Protein AF-A0A1J4MB58-F1 (afdb_monomer)

Foldseek 3Di:
DQDDVDDCLPVVVVCLLPVLLVVLVCCVVVPVPPDDPCNVVSVLLSVLLVVVVVVVVVVCVVCVVCVPDRCPSVVVVVVSVCSSPVVNCVSVVCCCPPVVVVVVVVVVVVVVVCVVCVVVVVVVCCVPVVVVPPD

Organism: NCBI:txid117008

pLDDT: mean 71.9, std 10.91, range [43.66, 94.12]

Mean predicted aligned error: 12.75 Å

Radius of gyration: 23.82 Å; Cα contacts (8 Å, |Δi|>4): 41; chains: 1; bounding box: 34×46×74 Å

Structure (mmCIF, N/CA/C/O backbone):
data_AF-A0A1J4MB58-F1
#
_entry.id   AF-A0A1J4MB58-F1
#
loop_
_atom_site.group_PDB
_atom_site.id
_atom_site.type_symbol
_atom_site.label_atom_id
_atom_site.label_alt_id
_atom_site.label_comp_id
_atom_site.label_asym_id
_atom_site.label_entity_id
_atom_site.label_seq_id
_atom_site.pdbx_PDB_ins_code
_atom_site.Cartn_x
_atom_site.Cartn_y
_atom_site.Cartn_z
_atom_site.occupancy
_atom_site.B_iso_or_equiv
_atom_site.auth_seq_id
_atom_site.auth_comp_id
_atom_site.auth_asym_id
_atom_site.auth_atom_id
_atom_site.pdbx_PDB_model_num
ATOM 1 N N . MET A 1 1 ? -1.367 -22.940 -23.914 1.00 43.66 1 MET A N 1
ATOM 2 C CA . MET A 1 1 ? -0.578 -21.852 -24.526 1.00 43.66 1 MET A CA 1
ATOM 3 C C . MET A 1 1 ? -0.952 -20.565 -23.817 1.00 43.66 1 MET A C 1
ATOM 5 O O . MET A 1 1 ? -2.104 -20.164 -23.897 1.00 43.66 1 MET A O 1
ATOM 9 N N . ILE A 1 2 ? -0.028 -19.981 -23.055 1.00 53.81 2 ILE A N 1
ATOM 10 C CA . ILE A 1 2 ? -0.218 -18.653 -22.467 1.00 53.81 2 ILE A CA 1
ATOM 11 C C . ILE A 1 2 ? 0.096 -17.670 -23.596 1.00 53.81 2 ILE A C 1
ATOM 13 O O . ILE A 1 2 ? 1.255 -17.482 -23.950 1.00 53.81 2 ILE A O 1
ATOM 17 N N . ILE A 1 3 ? -0.943 -17.155 -24.248 1.00 60.50 3 ILE A N 1
ATOM 18 C CA . ILE A 1 3 ? -0.809 -16.062 -25.211 1.00 60.50 3 ILE A CA 1
ATOM 19 C C . ILE A 1 3 ? -0.695 -14.796 -24.370 1.00 60.50 3 ILE A C 1
ATOM 21 O O . ILE A 1 3 ? -1.692 -14.302 -23.851 1.00 60.50 3 ILE A O 1
ATOM 25 N N . THR A 1 4 ? 0.538 -14.340 -24.176 1.00 60.59 4 THR A N 1
ATOM 26 C CA . THR A 1 4 ? 0.828 -13.008 -23.647 1.00 60.59 4 THR A CA 1
ATOM 27 C C . THR A 1 4 ? 1.386 -12.192 -24.801 1.00 60.59 4 THR A C 1
ATOM 29 O O . THR A 1 4 ? 2.329 -12.626 -25.461 1.00 60.59 4 THR A O 1
ATOM 32 N N . ILE A 1 5 ? 0.792 -11.029 -25.065 1.00 70.62 5 ILE A N 1
ATOM 33 C CA . ILE A 1 5 ? 1.205 -10.124 -26.151 1.00 70.62 5 ILE A CA 1
ATOM 34 C C . ILE A 1 5 ? 2.548 -9.440 -25.843 1.00 70.62 5 ILE A C 1
ATOM 36 O O . ILE A 1 5 ? 3.280 -9.047 -26.749 1.00 70.62 5 ILE A O 1
ATOM 40 N N . ILE A 1 6 ? 2.890 -9.337 -24.557 1.00 68.88 6 ILE A N 1
ATOM 41 C CA . ILE A 1 6 ? 4.105 -8.696 -24.059 1.00 68.88 6 ILE A CA 1
ATOM 42 C C . ILE A 1 6 ? 5.215 -9.742 -23.872 1.00 68.88 6 ILE A C 1
ATOM 44 O O . ILE A 1 6 ? 5.026 -10.705 -23.117 1.00 68.88 6 ILE A O 1
ATOM 48 N N . PRO A 1 7 ? 6.402 -9.551 -24.477 1.00 67.50 7 PRO A N 1
ATOM 49 C CA . PRO A 1 7 ? 7.562 -10.366 -24.158 1.00 67.50 7 PRO A CA 1
ATOM 50 C C . PRO A 1 7 ? 8.017 -10.013 -22.733 1.00 67.50 7 PRO A C 1
ATOM 52 O O . PRO A 1 7 ? 8.451 -8.897 -22.469 1.00 67.50 7 PRO A O 1
ATOM 55 N N . PHE A 1 8 ? 7.900 -10.968 -21.805 1.00 72.12 8 PHE A N 1
ATOM 56 C 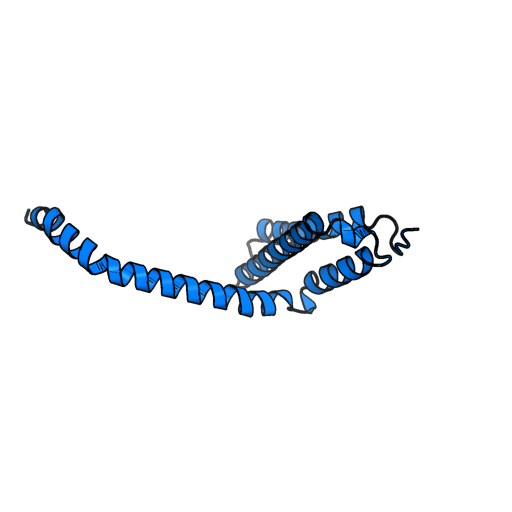CA . PHE A 1 8 ? 8.308 -10.859 -20.391 1.00 72.12 8 PHE A CA 1
ATOM 57 C C . PHE A 1 8 ? 7.433 -9.940 -19.500 1.00 72.12 8 PHE A C 1
ATOM 59 O O . PHE A 1 8 ? 7.920 -8.950 -18.946 1.00 72.12 8 PHE A O 1
ATOM 66 N N . PRO A 1 9 ? 6.158 -10.300 -19.247 1.00 71.12 9 PRO A N 1
ATOM 67 C CA . PRO A 1 9 ? 5.236 -9.503 -18.422 1.00 71.12 9 PRO A CA 1
ATOM 68 C C . PRO A 1 9 ? 5.734 -9.272 -16.984 1.00 71.12 9 PRO A C 1
ATOM 70 O O . PRO A 1 9 ? 5.485 -8.218 -16.402 1.00 71.12 9 PRO A O 1
ATOM 73 N N . TYR A 1 10 ? 6.476 -10.227 -16.415 1.00 71.50 10 TYR A N 1
ATOM 74 C CA . TYR A 1 10 ? 7.020 -10.127 -15.058 1.00 71.50 10 TYR A CA 1
ATOM 75 C C . TYR A 1 10 ? 8.075 -9.021 -14.927 1.00 71.50 10 TYR A C 1
ATOM 77 O O . TYR A 1 10 ? 8.061 -8.279 -13.947 1.00 71.50 10 TYR A O 1
ATOM 85 N N . LEU A 1 11 ? 8.945 -8.864 -15.933 1.00 77.44 11 LEU A N 1
ATOM 86 C CA . LEU A 1 11 ? 9.968 -7.813 -15.952 1.00 77.44 11 LEU A CA 1
ATOM 87 C C . LEU A 1 11 ? 9.340 -6.431 -16.098 1.00 77.44 11 LEU A C 1
ATOM 89 O O . LEU A 1 11 ? 9.722 -5.507 -15.386 1.00 77.44 11 LEU A O 1
ATOM 93 N N . VAL A 1 12 ? 8.343 -6.302 -16.976 1.00 77.69 12 VAL A N 1
ATOM 94 C CA . VAL A 1 12 ? 7.613 -5.043 -17.162 1.00 77.69 12 VAL A CA 1
ATOM 95 C C . VAL A 1 12 ? 6.871 -4.662 -15.883 1.00 77.69 12 VAL A C 1
ATOM 97 O O . VAL A 1 12 ? 6.954 -3.519 -15.445 1.00 77.69 12 VAL A O 1
ATOM 100 N N . CYS A 1 13 ? 6.204 -5.619 -15.233 1.00 72.69 13 CYS A N 1
ATOM 101 C CA . CYS A 1 13 ? 5.498 -5.369 -13.979 1.00 72.69 13 CYS A CA 1
ATOM 102 C C . CYS A 1 13 ? 6.453 -4.941 -12.855 1.00 72.69 13 CYS A C 1
ATOM 104 O O . CYS A 1 13 ? 6.136 -4.006 -12.126 1.00 72.69 13 CYS A O 1
ATOM 106 N N . PHE A 1 14 ? 7.628 -5.571 -12.756 1.00 78.19 14 PHE A N 1
ATOM 107 C CA . PHE A 1 14 ? 8.673 -5.185 -11.809 1.00 78.19 14 PHE A CA 1
ATOM 108 C C . PHE A 1 14 ? 9.203 -3.778 -12.116 1.00 78.19 14 PHE A C 1
ATOM 110 O O . PHE A 1 14 ? 9.169 -2.903 -11.259 1.00 78.19 14 PHE A O 1
ATOM 117 N N . ALA A 1 15 ? 9.620 -3.509 -13.353 1.00 79.75 15 ALA A N 1
ATOM 118 C CA . ALA A 1 15 ? 10.135 -2.201 -13.753 1.00 79.75 15 ALA A CA 1
ATOM 119 C C . ALA A 1 15 ? 9.130 -1.081 -13.444 1.00 79.75 15 ALA A C 1
ATOM 121 O O . ALA A 1 15 ? 9.480 -0.083 -12.819 1.00 79.75 15 ALA A O 1
ATOM 122 N N . VAL A 1 16 ? 7.862 -1.282 -13.797 1.00 76.38 16 VAL A N 1
ATOM 123 C CA . VAL A 1 16 ? 6.787 -0.332 -13.507 1.00 76.38 16 VAL A CA 1
ATOM 124 C C . VAL A 1 16 ? 6.547 -0.192 -11.994 1.00 76.38 16 VAL A C 1
ATOM 126 O O . VAL A 1 16 ? 6.329 0.930 -11.540 1.00 76.38 16 VAL A O 1
ATOM 129 N N . GLN A 1 17 ? 6.666 -1.284 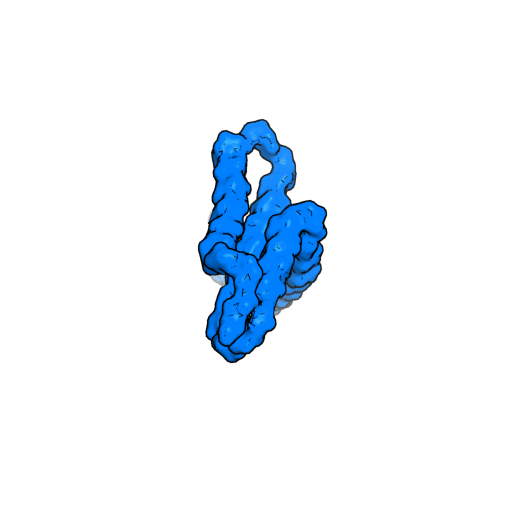-11.218 1.00 74.12 17 GLN A N 1
ATOM 130 C CA . GLN A 1 17 ? 6.571 -1.285 -9.748 1.00 74.12 17 GLN A CA 1
ATOM 131 C C . GLN A 1 17 ? 7.594 -0.416 -9.035 1.00 74.12 17 GLN A C 1
ATOM 133 O O . GLN A 1 17 ? 7.260 0.278 -8.076 1.00 74.12 17 GLN A O 1
ATOM 138 N N . TYR A 1 18 ? 8.833 -0.432 -9.510 1.00 79.44 18 TYR A N 1
ATOM 139 C CA . TYR A 1 18 ? 9.928 0.212 -8.798 1.00 79.44 18 TYR A CA 1
ATOM 140 C C . TYR A 1 18 ? 10.295 1.575 -9.385 1.00 79.44 18 TYR A C 1
ATOM 142 O O . TYR A 1 18 ? 10.548 2.508 -8.628 1.00 79.44 18 TYR A O 1
ATOM 150 N N . ILE A 1 19 ? 10.278 1.744 -10.709 1.00 81.81 19 ILE A N 1
ATOM 151 C CA . ILE A 1 19 ? 10.807 2.959 -11.352 1.00 81.81 19 ILE A CA 1
ATOM 152 C C . ILE A 1 19 ? 10.006 4.207 -10.962 1.00 81.81 19 ILE A C 1
ATOM 154 O O . ILE A 1 19 ? 10.595 5.251 -10.687 1.00 81.81 19 ILE A O 1
ATOM 158 N N . TYR A 1 20 ? 8.677 4.111 -10.893 1.00 75.31 20 TYR A N 1
ATOM 159 C CA . TYR A 1 20 ? 7.821 5.261 -10.595 1.00 75.31 20 TYR A CA 1
ATOM 160 C C . TYR A 1 20 ? 7.977 5.811 -9.157 1.00 75.31 20 TYR A C 1
ATOM 162 O O . TYR A 1 20 ? 8.271 7.000 -9.007 1.00 75.31 20 TYR A O 1
ATOM 170 N N . PRO A 1 21 ? 7.859 5.001 -8.084 1.00 76.62 21 PRO A N 1
ATOM 171 C CA . PRO A 1 21 ? 8.109 5.481 -6.722 1.00 76.62 21 PRO A CA 1
ATOM 172 C C . PRO A 1 21 ? 9.574 5.878 -6.493 1.00 76.62 21 PRO A C 1
ATOM 174 O O . PRO A 1 21 ? 9.837 6.784 -5.703 1.00 76.62 21 PRO A O 1
ATOM 177 N N . ILE A 1 22 ? 10.531 5.267 -7.200 1.00 81.00 22 ILE A N 1
ATOM 178 C CA . ILE A 1 22 ? 11.937 5.697 -7.159 1.00 81.00 22 ILE A CA 1
ATOM 179 C C . ILE A 1 22 ? 12.083 7.100 -7.754 1.00 81.00 22 ILE A C 1
ATOM 181 O O . ILE A 1 22 ? 12.715 7.957 -7.147 1.00 81.00 22 ILE A O 1
ATOM 185 N N . TYR A 1 23 ? 11.450 7.382 -8.893 1.00 80.06 23 TYR A N 1
ATOM 186 C CA . TYR A 1 23 ? 11.474 8.716 -9.492 1.00 80.06 23 TYR A CA 1
ATOM 187 C C . TYR A 1 23 ? 10.876 9.781 -8.558 1.00 80.06 23 TYR A C 1
ATOM 189 O O . TYR A 1 23 ? 11.496 10.820 -8.326 1.00 80.06 23 TYR A O 1
ATOM 197 N N . LEU A 1 24 ? 9.711 9.499 -7.962 1.00 74.12 24 LEU A N 1
ATOM 198 C CA . LEU A 1 24 ? 9.051 10.400 -7.009 1.00 74.12 24 LEU A CA 1
ATOM 199 C C . LEU A 1 24 ? 9.892 10.645 -5.749 1.00 74.12 24 LEU A C 1
ATOM 201 O O . LEU A 1 24 ? 10.021 11.787 -5.304 1.00 74.12 24 LEU A O 1
ATOM 205 N N . THR A 1 25 ? 10.482 9.593 -5.176 1.00 77.38 25 THR A N 1
ATOM 206 C CA . THR A 1 25 ? 11.315 9.719 -3.970 1.00 77.38 25 THR A CA 1
ATOM 207 C C . THR A 1 25 ? 12.615 10.465 -4.259 1.00 77.38 25 THR A C 1
ATOM 209 O O . THR A 1 25 ? 12.974 11.355 -3.493 1.00 77.38 25 THR A O 1
ATOM 212 N N . LEU A 1 26 ? 13.277 10.197 -5.388 1.00 79.81 26 LEU A N 1
ATOM 213 C CA . LEU A 1 26 ? 14.483 10.921 -5.799 1.00 79.81 26 LEU A CA 1
ATOM 214 C C . LEU A 1 26 ? 14.203 12.407 -6.033 1.00 79.81 26 LEU A C 1
ATOM 216 O O . LEU A 1 26 ? 14.934 13.249 -5.516 1.00 79.81 26 LEU A O 1
ATOM 220 N N . ASN A 1 27 ? 13.121 12.741 -6.740 1.00 72.00 27 ASN A N 1
ATOM 221 C CA . ASN A 1 27 ? 12.742 14.135 -6.966 1.00 72.00 27 ASN A CA 1
ATOM 222 C C . ASN A 1 27 ? 12.416 14.860 -5.645 1.00 72.00 27 ASN A C 1
ATOM 224 O O . ASN A 1 27 ? 12.809 16.009 -5.454 1.00 72.00 27 ASN A O 1
ATOM 228 N N . SER A 1 28 ? 11.778 14.162 -4.699 1.00 67.06 28 SER A N 1
ATOM 229 C CA . SER A 1 28 ? 11.449 14.699 -3.369 1.00 67.06 28 SER A CA 1
ATOM 230 C C . SER A 1 28 ? 12.676 14.934 -2.480 1.00 67.06 28 SER A C 1
ATOM 232 O O . SER A 1 28 ? 12.671 15.851 -1.660 1.00 67.06 28 SER A O 1
ATOM 234 N N . VAL A 1 29 ? 13.711 14.096 -2.607 1.00 73.62 29 VAL A N 1
ATOM 235 C CA . VAL A 1 29 ? 14.930 14.153 -1.778 1.00 73.62 29 VAL A CA 1
ATOM 236 C C . VAL A 1 29 ? 15.966 15.123 -2.351 1.00 73.62 29 VAL A C 1
ATOM 238 O O . VAL A 1 29 ? 16.617 15.835 -1.591 1.00 73.62 29 VAL A O 1
ATOM 241 N N . ILE A 1 30 ? 16.122 15.170 -3.676 1.00 76.94 30 ILE A N 1
ATOM 242 C CA . ILE A 1 30 ? 17.172 15.956 -4.346 1.00 76.94 30 ILE A CA 1
ATOM 243 C C . ILE A 1 30 ? 16.766 17.431 -4.510 1.00 76.94 30 ILE A C 1
ATOM 245 O O . ILE A 1 30 ? 17.630 18.305 -4.472 1.00 76.94 30 ILE A O 1
ATOM 249 N N . CYS A 1 31 ? 15.467 17.734 -4.631 1.00 62.72 31 CYS A N 1
ATOM 250 C CA . CYS A 1 31 ? 14.959 19.093 -4.853 1.00 62.72 31 CYS A CA 1
ATOM 251 C C . CYS A 1 31 ? 14.096 19.605 -3.677 1.00 62.72 31 CYS A C 1
ATOM 253 O O . CYS A 1 31 ? 12.883 19.765 -3.824 1.00 62.72 31 CYS A O 1
ATOM 255 N N . PRO A 1 32 ? 14.681 19.936 -2.508 1.00 60.41 32 PRO A N 1
ATOM 256 C CA . PRO A 1 32 ? 13.924 20.448 -1.360 1.00 60.41 32 PRO A CA 1
ATOM 257 C C . PRO A 1 32 ? 13.442 21.908 -1.518 1.00 60.41 32 PRO A C 1
ATOM 259 O O . PRO A 1 32 ? 12.694 22.400 -0.674 1.00 60.41 32 PRO A O 1
ATOM 262 N N . CYS A 1 33 ? 13.851 22.615 -2.579 1.00 52.53 33 CYS A N 1
ATOM 263 C CA . CYS A 1 33 ? 13.791 24.081 -2.660 1.00 52.53 33 CYS A CA 1
ATOM 264 C C . CYS A 1 33 ? 12.494 24.680 -3.250 1.00 52.53 33 CYS A C 1
ATOM 266 O O . CYS A 1 33 ? 12.365 25.899 -3.282 1.00 52.53 33 CYS A O 1
ATOM 268 N N . ASN A 1 34 ? 11.527 23.871 -3.701 1.00 52.72 34 ASN A N 1
ATOM 269 C CA . ASN A 1 34 ? 10.241 24.346 -4.249 1.00 52.72 34 ASN A CA 1
ATOM 270 C C . ASN A 1 34 ? 9.053 23.712 -3.506 1.00 52.72 34 ASN A C 1
ATOM 272 O O . ASN A 1 34 ? 8.176 23.077 -4.085 1.00 52.72 34 ASN A O 1
ATOM 276 N N . ARG A 1 35 ? 9.082 23.791 -2.174 1.00 52.88 35 ARG A N 1
ATOM 277 C CA . ARG A 1 35 ? 8.183 23.051 -1.282 1.00 52.88 35 ARG A CA 1
ATOM 278 C C . ARG A 1 35 ? 6.966 23.897 -0.902 1.00 52.88 35 ARG A C 1
ATOM 280 O O . ARG A 1 35 ? 6.791 24.283 0.249 1.00 52.88 35 ARG A O 1
ATOM 287 N N . ASN A 1 36 ? 6.123 24.199 -1.886 1.00 48.91 36 ASN A N 1
ATOM 288 C CA . ASN A 1 36 ? 4.725 24.549 -1.625 1.00 48.91 36 ASN A CA 1
ATOM 289 C C . ASN A 1 36 ? 3.935 23.261 -1.289 1.00 48.91 36 ASN A C 1
ATOM 291 O O . ASN A 1 36 ? 4.473 22.161 -1.394 1.00 48.91 36 ASN A O 1
ATOM 295 N N . ASN A 1 37 ? 2.687 23.386 -0.828 1.00 51.59 37 ASN A N 1
ATOM 296 C CA . ASN A 1 37 ? 1.818 22.346 -0.229 1.00 51.59 37 ASN A CA 1
ATOM 297 C C . ASN A 1 37 ? 1.592 21.034 -1.040 1.00 51.59 37 ASN A C 1
ATOM 299 O O . ASN A 1 37 ? 0.792 20.188 -0.648 1.00 51.59 37 ASN A O 1
ATOM 303 N N . SER A 1 38 ? 2.304 20.851 -2.148 1.00 56.28 38 SER A N 1
ATOM 304 C CA . SER A 1 38 ? 2.309 19.738 -3.102 1.00 56.28 38 SER A CA 1
ATOM 305 C C . SER A 1 38 ? 2.920 18.437 -2.556 1.00 56.28 38 SER A C 1
ATOM 307 O O . SER A 1 38 ? 2.563 17.352 -3.011 1.00 56.28 38 SER A O 1
ATOM 309 N N . SER A 1 39 ? 3.793 18.512 -1.541 1.00 63.47 39 SER A N 1
ATOM 310 C CA . SER A 1 39 ? 4.489 17.326 -1.003 1.00 63.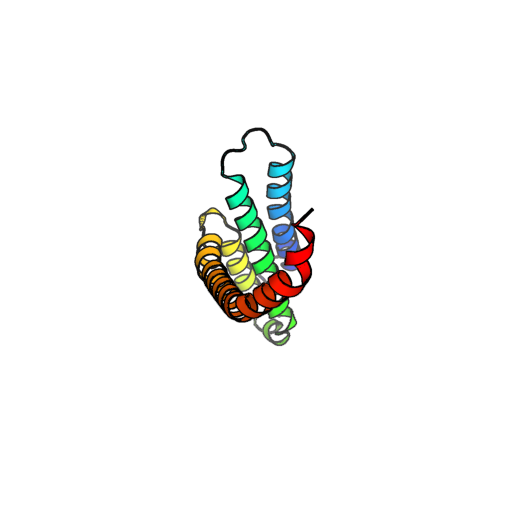47 39 SER A CA 1
ATOM 311 C C . SER A 1 39 ? 3.529 16.288 -0.407 1.00 63.47 39 SER A C 1
ATOM 313 O O . SER A 1 39 ? 3.765 15.089 -0.531 1.00 63.47 39 SER A O 1
ATOM 315 N N . THR A 1 40 ? 2.434 16.715 0.227 1.00 64.69 40 THR A N 1
ATOM 316 C CA . THR A 1 40 ? 1.483 15.780 0.847 1.00 64.69 40 THR A CA 1
ATOM 317 C C . THR A 1 40 ? 0.667 15.025 -0.200 1.00 64.69 40 THR A C 1
ATOM 319 O O . THR A 1 40 ? 0.438 13.829 -0.040 1.00 64.69 40 THR A O 1
ATOM 322 N N . SER A 1 41 ? 0.259 15.679 -1.290 1.00 68.44 41 SER A N 1
ATOM 323 C CA . SER A 1 41 ? -0.465 15.019 -2.384 1.00 68.44 41 SER A CA 1
ATOM 324 C C . SER A 1 41 ? 0.396 13.996 -3.122 1.00 68.44 41 SER A C 1
ATOM 326 O O . SER A 1 41 ? -0.095 12.916 -3.442 1.00 68.44 41 SER A O 1
ATOM 328 N N . GLU A 1 42 ? 1.680 14.290 -3.333 1.00 70.06 42 GLU A N 1
ATOM 329 C CA . GLU A 1 42 ? 2.626 13.358 -3.961 1.00 70.06 42 GLU A CA 1
ATOM 330 C C . GLU A 1 42 ? 2.888 12.137 -3.070 1.00 70.06 42 GLU A C 1
ATOM 332 O O . GLU A 1 42 ? 2.867 10.999 -3.542 1.00 70.06 42 GLU A O 1
ATOM 337 N N . LEU A 1 43 ? 3.034 12.350 -1.756 1.00 72.81 43 LEU A N 1
ATOM 338 C CA . LEU A 1 43 ? 3.151 11.265 -0.778 1.00 72.81 43 LEU A CA 1
ATOM 339 C C . LEU A 1 43 ? 1.905 10.374 -0.757 1.00 72.81 43 LEU A C 1
ATOM 341 O O . LEU A 1 43 ? 2.028 9.153 -0.730 1.00 72.81 43 LEU A O 1
ATOM 345 N N . ILE A 1 44 ? 0.706 10.961 -0.801 1.00 73.94 44 ILE A N 1
ATOM 346 C CA . ILE A 1 44 ? -0.551 10.202 -0.852 1.00 73.94 44 ILE A CA 1
ATOM 347 C C . ILE A 1 44 ? -0.637 9.384 -2.143 1.00 73.94 44 ILE A C 1
ATOM 349 O O . ILE A 1 44 ? -1.021 8.217 -2.093 1.00 73.94 44 ILE A O 1
ATOM 353 N N . GLN A 1 45 ? -0.244 9.949 -3.288 1.00 72.75 45 GLN A N 1
ATOM 354 C CA . GLN A 1 45 ? -0.205 9.217 -4.556 1.00 72.75 45 GLN A CA 1
ATOM 355 C C . GLN A 1 45 ? 0.769 8.035 -4.486 1.00 72.75 45 GLN A C 1
ATOM 357 O O . GLN A 1 45 ? 0.375 6.910 -4.795 1.00 72.75 45 GLN A O 1
ATOM 362 N N . MET A 1 46 ? 1.983 8.246 -3.974 1.00 75.12 46 MET A N 1
ATOM 363 C CA . MET A 1 46 ? 2.960 7.175 -3.764 1.00 75.12 46 MET A CA 1
ATOM 364 C C . MET A 1 46 ? 2.428 6.090 -2.815 1.00 75.12 46 MET A C 1
ATOM 366 O O . MET A 1 46 ? 2.543 4.903 -3.107 1.00 75.12 46 MET A O 1
ATOM 370 N N . LEU A 1 47 ? 1.823 6.461 -1.685 1.00 74.94 47 LEU A N 1
ATOM 371 C CA . LEU A 1 47 ? 1.318 5.487 -0.716 1.00 74.94 47 LEU A CA 1
ATOM 372 C C . LEU A 1 47 ? 0.124 4.701 -1.273 1.00 74.94 47 LEU A C 1
ATOM 374 O O . LEU A 1 47 ? 0.043 3.486 -1.113 1.00 74.94 47 LEU A O 1
ATOM 378 N N . SER A 1 48 ? -0.785 5.389 -1.968 1.00 74.50 48 SER A N 1
ATOM 379 C CA . SER A 1 48 ? -1.940 4.769 -2.620 1.00 74.50 48 SER A CA 1
ATOM 380 C C . SER A 1 48 ? -1.506 3.733 -3.656 1.00 74.50 48 SER A C 1
ATOM 382 O O . SER A 1 48 ? -2.076 2.646 -3.731 1.00 74.50 48 SER A O 1
ATOM 384 N N . TYR A 1 49 ? -0.424 4.025 -4.375 1.00 74.06 49 TYR A N 1
ATOM 385 C CA . TYR A 1 49 ? 0.188 3.111 -5.317 1.00 74.06 49 TYR A CA 1
ATOM 386 C C . TYR A 1 49 ? 0.694 1.821 -4.648 1.00 74.06 49 TYR A C 1
ATOM 388 O O . TYR A 1 49 ? 0.358 0.723 -5.098 1.00 74.06 49 TYR A O 1
ATOM 396 N N . TRP A 1 50 ? 1.427 1.936 -3.533 1.00 78.00 50 TRP A N 1
ATOM 397 C CA . TRP A 1 50 ? 1.913 0.782 -2.762 1.00 78.00 50 TRP A CA 1
ATOM 398 C C . TRP A 1 50 ? 0.783 -0.090 -2.212 1.00 78.00 50 TRP A C 1
ATOM 400 O O . TRP A 1 50 ? 0.868 -1.320 -2.261 1.00 78.00 50 TRP A O 1
ATOM 410 N N . VAL A 1 51 ? -0.290 0.533 -1.716 1.00 77.88 51 VAL A N 1
ATOM 411 C CA . VAL A 1 51 ? -1.463 -0.181 -1.191 1.00 77.88 51 VAL A CA 1
ATOM 412 C C . VAL A 1 51 ? -2.129 -1.012 -2.287 1.00 77.88 51 VAL A C 1
ATOM 414 O O . VAL A 1 51 ? -2.484 -2.165 -2.050 1.00 77.88 51 VAL A O 1
ATOM 417 N N . ILE A 1 52 ? -2.256 -0.466 -3.497 1.00 74.31 52 ILE A N 1
ATOM 418 C CA . ILE A 1 52 ? -2.911 -1.176 -4.599 1.00 74.31 52 ILE A CA 1
ATOM 419 C C . ILE A 1 52 ? -2.003 -2.276 -5.164 1.00 74.31 52 ILE A C 1
ATOM 421 O O . ILE A 1 52 ? -2.464 -3.389 -5.408 1.00 74.31 52 ILE A O 1
ATOM 425 N N . CYS A 1 53 ? -0.700 -2.023 -5.309 1.00 74.44 53 CYS A N 1
ATOM 426 C CA . CYS A 1 53 ? 0.237 -3.076 -5.710 1.00 74.44 53 CYS A CA 1
ATOM 427 C C . CYS A 1 53 ? 0.198 -4.259 -4.731 1.00 74.44 53 CYS A C 1
ATOM 429 O O . CYS A 1 53 ? 0.142 -5.416 -5.150 1.00 74.44 53 CYS A O 1
ATOM 431 N N . SER A 1 54 ? 0.141 -3.971 -3.428 1.00 79.94 54 SER A N 1
ATOM 432 C CA . SER A 1 54 ? 0.059 -4.997 -2.385 1.00 79.94 54 SER A CA 1
ATOM 433 C C . SER A 1 54 ? -1.273 -5.748 -2.406 1.00 79.94 54 SER A C 1
ATOM 435 O O . SER A 1 54 ? -1.283 -6.971 -2.274 1.00 79.94 54 SER A O 1
ATOM 437 N N . SER A 1 55 ? -2.399 -5.055 -2.614 1.00 76.31 55 SER A N 1
ATOM 438 C CA . SER A 1 55 ? -3.712 -5.709 -2.686 1.00 76.31 55 SER A CA 1
ATOM 439 C C . SER A 1 55 ? -3.814 -6.644 -3.890 1.00 76.31 55 SER A C 1
ATOM 441 O O . SER A 1 55 ? -4.299 -7.764 -3.753 1.00 76.31 55 SER A O 1
ATOM 443 N N . ILE A 1 56 ? -3.281 -6.242 -5.044 1.00 73.56 56 ILE A N 1
ATOM 444 C CA . ILE A 1 56 ? -3.220 -7.085 -6.241 1.00 73.56 56 ILE A CA 1
ATOM 445 C C . ILE A 1 56 ? -2.327 -8.312 -5.999 1.00 73.56 56 ILE A C 1
ATOM 447 O O . ILE A 1 56 ? -2.713 -9.421 -6.362 1.00 73.56 56 ILE A O 1
ATOM 451 N N . CYS A 1 57 ? -1.173 -8.138 -5.348 1.00 75.62 57 CYS A N 1
ATOM 452 C CA . CYS A 1 57 ? -0.265 -9.238 -5.002 1.00 75.62 57 CYS A CA 1
ATOM 453 C C . CYS A 1 57 ? -0.922 -10.260 -4.051 1.00 75.62 57 CYS A C 1
ATOM 455 O O . CYS A 1 57 ? -0.792 -11.474 -4.232 1.00 75.62 57 CYS A O 1
ATOM 457 N N . LEU A 1 58 ? -1.696 -9.780 -3.070 1.00 78.12 58 LEU A N 1
ATOM 458 C CA . LEU A 1 58 ? -2.484 -10.633 -2.176 1.00 78.12 58 LEU A CA 1
ATOM 459 C C . LEU A 1 58 ? -3.583 -11.387 -2.928 1.00 78.12 58 LEU A C 1
ATOM 461 O O . LEU A 1 58 ? -3.721 -12.596 -2.758 1.00 78.12 58 LEU A O 1
ATOM 465 N N . VAL A 1 59 ? -4.338 -10.695 -3.785 1.00 73.56 59 VAL A N 1
ATOM 466 C CA . VAL A 1 59 ? -5.393 -11.310 -4.602 1.00 73.56 59 VAL A CA 1
ATOM 467 C C . VAL A 1 59 ? -4.815 -12.404 -5.501 1.00 73.56 59 VAL A C 1
ATOM 469 O O . VAL A 1 59 ? -5.387 -13.487 -5.572 1.00 73.56 59 VAL A O 1
ATOM 472 N N . GLU A 1 60 ? -3.655 -12.181 -6.120 1.00 70.19 60 GLU A N 1
ATOM 473 C CA . GLU A 1 60 ? -2.974 -13.214 -6.911 1.00 70.19 60 GLU A CA 1
ATOM 474 C C . GLU A 1 60 ? -2.519 -14.410 -6.081 1.00 70.19 60 GLU A C 1
ATOM 476 O O . GLU A 1 60 ? -2.674 -15.551 -6.517 1.00 70.19 60 GLU A O 1
ATOM 481 N N . SER A 1 61 ? -1.995 -14.161 -4.881 1.00 71.00 61 SER A N 1
ATOM 482 C CA . SER A 1 61 ? -1.540 -15.223 -3.978 1.00 71.00 61 SER A CA 1
ATOM 483 C C . SER A 1 61 ? -2.691 -16.141 -3.549 1.00 71.00 61 SER A C 1
ATOM 485 O O . SER A 1 61 ? -2.498 -17.340 -3.368 1.00 71.00 61 SER A O 1
ATOM 487 N N . ILE A 1 62 ? -3.902 -15.592 -3.423 1.00 73.31 62 ILE A N 1
ATOM 488 C CA . ILE A 1 62 ? -5.116 -16.335 -3.057 1.00 73.31 62 ILE A CA 1
ATOM 489 C C . ILE A 1 62 ? -5.714 -17.056 -4.278 1.00 73.31 62 ILE A C 1
ATOM 491 O O . ILE A 1 62 ? -6.299 -18.132 -4.156 1.00 73.31 62 ILE A O 1
ATOM 495 N N . LEU A 1 63 ? -5.559 -16.485 -5.473 1.00 67.25 63 LEU A N 1
ATOM 496 C CA . LEU A 1 63 ? -6.240 -16.909 -6.694 1.00 67.25 63 LEU A CA 1
ATOM 497 C C . LEU A 1 63 ? -5.312 -17.636 -7.681 1.00 67.25 63 LEU A C 1
ATOM 499 O O . LEU A 1 63 ? -5.311 -17.344 -8.877 1.00 67.25 63 LEU A O 1
ATOM 503 N N . VAL A 1 64 ? -4.597 -18.666 -7.211 1.00 63.47 64 VAL A N 1
ATOM 504 C CA . VAL A 1 64 ? -3.729 -19.540 -8.039 1.00 63.47 64 VAL A CA 1
ATOM 505 C C . VAL A 1 64 ? -4.450 -20.068 -9.297 1.00 63.47 64 VAL A C 1
ATOM 507 O O . VAL A 1 64 ? -3.834 -20.276 -10.344 1.00 63.47 64 VAL A O 1
ATOM 510 N N . VAL A 1 65 ? -5.776 -20.226 -9.233 1.00 61.44 65 VAL A N 1
ATOM 511 C CA . VAL A 1 65 ? -6.639 -20.732 -10.315 1.00 61.44 65 VAL A CA 1
ATOM 512 C C . VAL A 1 65 ? -6.786 -19.758 -11.499 1.00 61.44 65 VAL A C 1
ATOM 514 O O . VAL A 1 65 ? -6.992 -20.207 -12.627 1.00 61.44 65 VAL A O 1
ATOM 517 N N . PHE A 1 66 ? -6.623 -18.444 -11.298 1.00 60.88 66 PHE A N 1
ATOM 518 C CA . PHE A 1 66 ? -6.787 -17.441 -12.367 1.00 60.88 66 PHE A CA 1
ATOM 519 C C . PHE A 1 66 ? -5.661 -17.458 -13.410 1.00 60.88 66 PHE A C 1
ATOM 521 O O . PHE A 1 66 ? -5.840 -16.966 -14.523 1.00 60.88 66 PHE A O 1
ATOM 528 N N . THR A 1 67 ? -4.537 -18.111 -13.105 1.00 59.56 67 THR A N 1
ATOM 529 C CA . THR A 1 67 ? -3.399 -18.295 -14.025 1.00 59.56 67 THR A CA 1
ATOM 530 C C . THR A 1 67 ? -3.748 -19.093 -15.287 1.00 59.56 67 THR A C 1
ATOM 532 O O . THR A 1 67 ? -3.014 -19.040 -16.273 1.00 59.56 67 THR A O 1
ATOM 535 N N . LYS A 1 68 ? -4.876 -19.820 -15.287 1.00 66.06 68 LYS A N 1
ATOM 536 C CA . LYS A 1 68 ? -5.343 -20.604 -16.441 1.00 66.06 68 LYS A CA 1
ATOM 537 C C . LYS A 1 68 ? -6.139 -19.795 -17.469 1.00 66.06 68 LYS A C 1
ATOM 539 O O . LYS A 1 68 ? -6.413 -20.326 -18.543 1.00 66.06 68 LYS A O 1
ATOM 544 N N . ILE A 1 69 ? -6.507 -18.546 -17.172 1.00 68.12 69 ILE A N 1
ATOM 545 C CA . ILE A 1 69 ? -7.254 -17.688 -18.099 1.00 68.12 69 ILE A CA 1
ATOM 546 C C . ILE A 1 69 ? -6.258 -17.004 -19.053 1.00 68.12 69 ILE A C 1
ATOM 548 O O . ILE A 1 69 ? -5.448 -16.186 -18.602 1.00 68.12 69 ILE A O 1
ATOM 552 N N . PRO A 1 70 ? -6.289 -17.303 -20.366 1.00 62.91 70 PRO A N 1
ATOM 553 C CA . PRO A 1 70 ? -5.490 -16.561 -21.337 1.00 62.91 70 PRO A CA 1
ATOM 554 C C . PRO A 1 70 ? -5.976 -15.102 -21.336 1.00 62.91 70 PRO A C 1
ATOM 556 O O . PRO A 1 70 ? -7.182 -14.877 -21.345 1.00 62.91 70 PRO A O 1
ATOM 559 N N . PHE A 1 71 ? -5.057 -14.127 -21.302 1.00 65.94 71 PHE A N 1
ATOM 560 C CA . PHE A 1 71 ? -5.304 -12.671 -21.176 1.00 65.94 71 PHE A CA 1
ATOM 561 C C . PHE A 1 71 ? -5.423 -12.075 -19.753 1.00 65.94 71 PHE A C 1
ATOM 563 O O . PHE A 1 71 ? -5.554 -10.859 -19.607 1.00 65.94 71 PHE A O 1
ATOM 570 N N . TYR A 1 72 ? -5.310 -12.870 -18.681 1.00 69.75 72 TYR A N 1
ATOM 571 C CA . TYR A 1 72 ? -5.372 -12.332 -17.308 1.00 69.75 72 TYR A CA 1
ATOM 572 C C . TYR A 1 72 ? -4.269 -11.295 -17.013 1.00 69.75 72 TYR A C 1
ATOM 574 O O . TYR A 1 72 ? -4.534 -10.239 -16.437 1.00 69.75 72 TYR A O 1
ATOM 582 N N . TYR A 1 73 ? -3.036 -11.569 -17.447 1.00 67.38 73 TYR A N 1
ATOM 583 C CA . TYR A 1 73 ? -1.884 -10.704 -17.174 1.00 67.38 73 TYR A CA 1
ATOM 584 C C . TYR A 1 73 ? -1.941 -9.358 -17.909 1.00 67.38 73 TYR A C 1
ATOM 586 O O . TYR A 1 73 ? -1.525 -8.350 -17.339 1.00 67.38 73 TYR A O 1
ATOM 594 N N . ASP A 1 74 ? -2.496 -9.317 -19.124 1.00 70.12 74 ASP A N 1
ATOM 595 C CA . ASP A 1 74 ? -2.670 -8.081 -19.898 1.00 70.12 74 ASP A CA 1
ATOM 596 C C . ASP A 1 74 ? -3.761 -7.189 -19.284 1.00 70.12 74 ASP A C 1
ATOM 598 O O . ASP A 1 74 ? -3.539 -5.998 -19.065 1.00 70.12 74 ASP A O 1
ATOM 602 N N . ALA A 1 75 ? -4.905 -7.766 -18.895 1.00 72.00 75 ALA A N 1
ATOM 603 C CA . ALA A 1 75 ? -5.957 -7.031 -18.187 1.00 72.00 75 ALA A CA 1
ATOM 604 C C . ALA A 1 75 ? -5.463 -6.489 -16.835 1.00 72.00 75 ALA A C 1
ATOM 606 O O . ALA A 1 75 ? -5.718 -5.334 -16.488 1.00 72.00 75 ALA A O 1
ATOM 607 N N . LYS A 1 76 ? -4.690 -7.295 -16.098 1.00 70.12 76 LYS A N 1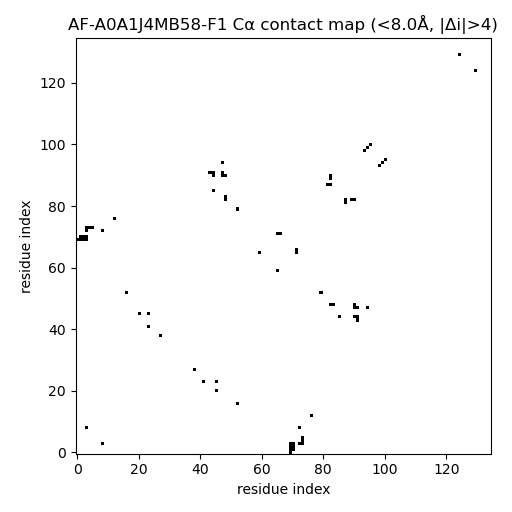
ATOM 608 C CA . LYS A 1 76 ? -4.045 -6.881 -14.850 1.00 70.12 76 LYS A CA 1
ATOM 609 C C . LYS A 1 76 ? -3.088 -5.709 -15.071 1.00 70.12 76 LYS A C 1
ATOM 611 O O . LYS A 1 76 ? -3.144 -4.740 -14.317 1.00 70.12 76 LYS A O 1
ATOM 616 N N . LEU A 1 77 ? -2.234 -5.777 -16.095 1.00 71.12 77 LEU A N 1
ATOM 617 C CA . LEU A 1 77 ? -1.321 -4.689 -16.447 1.00 71.12 77 LEU A CA 1
ATOM 618 C C . LEU A 1 77 ? -2.073 -3.426 -16.851 1.00 71.12 77 LEU A C 1
ATOM 620 O O . LEU A 1 77 ? -1.665 -2.344 -16.452 1.00 71.12 77 LEU A O 1
ATOM 624 N N . MET A 1 78 ? -3.181 -3.547 -17.581 1.00 73.88 78 MET A N 1
ATOM 625 C CA . MET A 1 78 ? -3.986 -2.402 -18.001 1.00 73.88 78 MET A CA 1
ATOM 626 C C . MET A 1 78 ? -4.673 -1.713 -16.812 1.00 73.88 78 MET A C 1
ATOM 628 O O . MET A 1 78 ? -4.696 -0.487 -16.749 1.00 73.88 78 MET A O 1
ATOM 632 N N . ILE A 1 79 ? -5.152 -2.483 -15.827 1.00 69.50 79 ILE A N 1
ATOM 633 C CA . ILE A 1 79 ? -5.690 -1.952 -14.563 1.00 69.50 79 ILE A CA 1
ATOM 634 C C . ILE A 1 79 ? -4.584 -1.282 -13.740 1.00 69.50 79 ILE A C 1
ATOM 636 O O . ILE A 1 79 ? -4.781 -0.176 -13.238 1.00 69.50 79 ILE A O 1
ATOM 640 N N . LEU A 1 80 ? -3.415 -1.920 -13.628 1.00 68.00 80 LEU A N 1
ATOM 641 C CA . LEU A 1 80 ? -2.246 -1.342 -12.960 1.00 68.00 80 LEU A CA 1
ATOM 642 C C . LEU A 1 80 ? -1.833 -0.032 -13.632 1.00 68.00 80 LEU A C 1
ATOM 644 O O . LEU A 1 80 ? -1.674 0.971 -12.948 1.00 68.00 80 LEU A O 1
ATOM 648 N N . LEU A 1 81 ? -1.714 -0.018 -14.960 1.00 70.25 81 LEU A N 1
ATOM 649 C CA . LEU A 1 81 ? -1.304 1.141 -15.746 1.00 70.25 81 LEU A CA 1
ATOM 650 C C . LEU A 1 81 ? -2.311 2.290 -15.632 1.00 70.25 81 LEU A C 1
ATOM 652 O O . LEU A 1 81 ? -1.903 3.438 -15.466 1.00 70.25 81 LEU A O 1
ATOM 656 N N . TRP A 1 82 ? -3.615 1.988 -15.652 1.00 66.94 82 TRP A N 1
ATOM 657 C CA . TRP A 1 82 ? -4.663 2.974 -15.379 1.00 66.94 82 TRP A CA 1
ATOM 658 C C . TRP A 1 82 ? -4.455 3.611 -14.004 1.00 66.94 82 TRP A C 1
ATOM 660 O O . TRP A 1 82 ? -4.483 4.833 -13.871 1.00 66.94 82 TRP A O 1
ATOM 670 N N . LEU A 1 83 ? -4.216 2.798 -12.977 1.00 60.69 83 LEU A N 1
ATOM 671 C CA . LEU A 1 83 ? -4.006 3.282 -11.613 1.00 60.69 83 LEU A CA 1
ATOM 672 C C . LEU A 1 83 ? -2.673 4.010 -11.408 1.00 60.69 83 LEU A C 1
ATOM 674 O O . LEU A 1 83 ? -2.589 4.871 -10.535 1.00 60.69 83 LEU A O 1
ATOM 678 N N . ILE A 1 84 ? -1.657 3.661 -12.196 1.00 59.91 84 ILE A N 1
ATOM 679 C CA . ILE A 1 84 ? -0.324 4.268 -12.193 1.00 59.91 84 ILE A CA 1
ATOM 680 C C . ILE A 1 84 ? -0.330 5.648 -12.827 1.00 59.91 84 ILE A C 1
ATOM 682 O O . ILE A 1 84 ? 0.454 6.49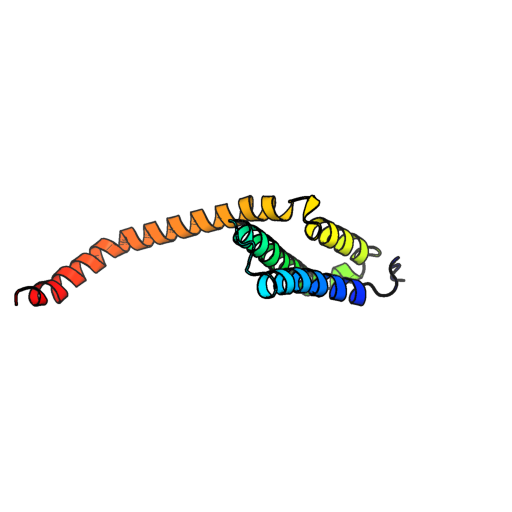2 -12.406 1.00 59.91 84 ILE A O 1
ATOM 686 N N . LEU A 1 85 ? -1.177 5.899 -13.830 1.00 59.91 85 LEU A N 1
ATOM 687 C CA . LEU A 1 85 ? -1.183 7.187 -14.511 1.00 59.91 85 LEU A CA 1
ATOM 688 C C . LEU A 1 85 ? -1.741 8.290 -13.583 1.00 59.91 85 LEU A C 1
ATOM 690 O O . LEU A 1 85 ? -2.952 8.334 -13.337 1.00 59.91 85 LEU A O 1
ATOM 694 N N . PRO A 1 86 ? -0.906 9.255 -13.137 1.00 50.72 86 PRO A N 1
ATOM 695 C CA . PRO A 1 86 ? -1.344 10.353 -12.270 1.00 50.72 86 PRO A CA 1
AT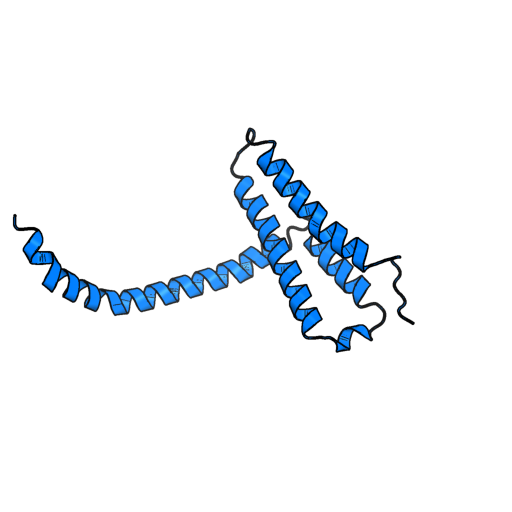OM 696 C C . PRO A 1 86 ? -2.327 11.302 -12.977 1.00 50.72 86 PRO A C 1
ATOM 698 O O . PRO A 1 86 ? -3.095 12.003 -12.322 1.00 50.72 86 PRO A O 1
ATOM 701 N N . ILE A 1 87 ? -2.362 11.274 -14.315 1.00 53.66 87 ILE A N 1
ATOM 702 C CA . ILE A 1 87 ? -3.284 12.041 -15.165 1.00 53.66 87 ILE A CA 1
ATOM 703 C C . ILE A 1 87 ? -4.754 11.715 -14.885 1.00 53.66 87 ILE A C 1
ATOM 705 O O . ILE A 1 87 ? -5.596 12.605 -14.962 1.00 53.66 87 ILE A O 1
ATOM 709 N N . TYR A 1 88 ? -5.076 10.473 -14.513 1.00 54.19 88 TYR A N 1
ATOM 710 C CA . TYR A 1 88 ? -6.468 10.085 -14.289 1.00 54.19 88 TYR A CA 1
ATOM 711 C C . TYR A 1 88 ? -6.977 10.413 -12.884 1.00 54.19 88 TYR A C 1
ATOM 713 O O . TYR A 1 88 ? -8.178 10.307 -12.655 1.00 54.19 88 TYR A O 1
ATOM 721 N N . SER A 1 89 ? -6.103 10.775 -11.929 1.00 56.72 89 SER A N 1
ATOM 722 C CA . SER A 1 89 ? -6.462 11.016 -10.514 1.00 56.72 89 SER A CA 1
ATOM 723 C C . SER A 1 89 ? -7.366 9.933 -9.880 1.00 56.72 89 SER A C 1
ATOM 725 O O . SER A 1 89 ? -7.959 10.146 -8.821 1.00 56.72 89 SER A O 1
ATOM 727 N N . GLY A 1 90 ? -7.463 8.744 -10.489 1.00 57.25 90 GLY A N 1
ATOM 728 C CA . GLY A 1 90 ? -8.421 7.706 -10.104 1.00 57.25 90 GLY A CA 1
ATOM 729 C C . GLY A 1 90 ? -8.096 7.109 -8.739 1.00 57.25 90 GLY A C 1
ATOM 730 O O . GLY A 1 90 ? -8.991 6.893 -7.922 1.00 57.25 90 GLY A O 1
ATOM 731 N N . SER A 1 91 ? -6.802 6.951 -8.446 1.00 53.75 91 SER A N 1
ATOM 732 C CA . SER A 1 91 ? -6.322 6.555 -7.121 1.00 53.75 91 SER A CA 1
ATOM 733 C C . SER A 1 91 ? -6.669 7.595 -6.046 1.00 53.75 91 SER A C 1
ATOM 735 O O . SER A 1 91 ? -7.110 7.236 -4.957 1.00 53.75 91 SER A O 1
ATOM 737 N N . GLY A 1 92 ? -6.574 8.892 -6.368 1.00 60.06 92 GLY A N 1
ATOM 738 C CA . GLY A 1 92 ? -6.953 9.975 -5.456 1.00 60.06 92 GLY A CA 1
ATOM 739 C C . GLY A 1 92 ? -8.438 9.939 -5.087 1.00 60.06 92 GLY A C 1
ATOM 740 O O . GLY A 1 92 ? -8.783 10.100 -3.918 1.00 60.06 92 GLY A O 1
ATOM 741 N N . TYR A 1 93 ? -9.314 9.646 -6.053 1.00 63.06 93 TYR A N 1
ATOM 742 C CA . TYR A 1 93 ? -10.752 9.504 -5.808 1.00 63.06 93 TYR A CA 1
ATOM 743 C C . TYR A 1 93 ? -11.078 8.289 -4.926 1.00 63.06 93 TYR A C 1
ATOM 745 O O . TYR A 1 93 ? -11.841 8.401 -3.966 1.00 63.06 93 TYR A O 1
ATOM 753 N N . ILE A 1 94 ? -10.474 7.131 -5.210 1.00 64.12 94 ILE A N 1
ATOM 754 C CA . ILE A 1 94 ? -10.679 5.901 -4.429 1.00 64.12 94 ILE A CA 1
ATOM 755 C C . ILE A 1 94 ? -10.124 6.073 -3.012 1.00 64.12 94 ILE A C 1
ATOM 757 O O . ILE A 1 94 ? -10.813 5.763 -2.041 1.00 64.12 94 ILE A O 1
ATOM 761 N N . PHE A 1 95 ? -8.920 6.624 -2.873 1.00 63.25 95 PHE A N 1
ATOM 762 C CA . PHE A 1 95 ? -8.297 6.875 -1.579 1.00 63.25 95 PHE A CA 1
ATOM 763 C C . PHE A 1 95 ? -9.133 7.850 -0.744 1.00 63.25 95 PHE A C 1
ATOM 765 O O . PHE A 1 95 ? -9.492 7.546 0.393 1.00 63.25 95 PHE A O 1
ATOM 772 N N . TYR A 1 96 ? -9.544 8.982 -1.323 1.00 65.94 96 TYR A N 1
ATOM 773 C CA . TYR A 1 96 ? -10.370 9.954 -0.610 1.00 65.94 96 TYR A CA 1
ATOM 774 C C . TYR A 1 96 ? -11.754 9.403 -0.253 1.00 65.94 96 TYR A C 1
ATOM 776 O O . TYR A 1 96 ? -12.310 9.785 0.769 1.00 65.94 96 TYR A O 1
ATOM 784 N N . LYS A 1 97 ? -12.327 8.496 -1.050 1.00 72.38 97 LYS A N 1
ATOM 785 C CA . LYS A 1 97 ? -13.651 7.927 -0.768 1.00 72.38 97 LYS A CA 1
ATOM 786 C C . LYS A 1 97 ? -13.599 6.805 0.270 1.00 72.38 97 LYS A C 1
ATOM 788 O O . LYS A 1 97 ? -14.337 6.852 1.250 1.00 72.38 97 LYS A O 1
ATOM 793 N N . TYR A 1 98 ? -12.734 5.812 0.079 1.00 71.06 98 TYR A N 1
ATOM 794 C CA . TYR A 1 98 ? -12.695 4.623 0.934 1.00 71.06 98 TYR A CA 1
ATOM 795 C C . TYR A 1 98 ? -11.887 4.849 2.212 1.00 71.06 98 TYR A C 1
ATOM 797 O O . TYR A 1 98 ? -12.382 4.575 3.305 1.00 71.06 98 TYR A O 1
ATOM 805 N N . VAL A 1 99 ? -10.674 5.402 2.104 1.00 70.56 99 VAL A N 1
ATOM 806 C CA . VAL A 1 99 ? -9.781 5.565 3.265 1.00 70.56 99 VAL A CA 1
ATOM 807 C C . VAL A 1 99 ? -10.310 6.636 4.209 1.00 70.56 99 VAL A C 1
ATOM 809 O O . VAL A 1 99 ? -10.327 6.429 5.418 1.00 70.56 99 VAL A O 1
ATOM 812 N N . ARG A 1 100 ? -10.833 7.749 3.678 1.00 76.44 100 ARG A N 1
ATOM 813 C CA . ARG A 1 100 ? -11.451 8.791 4.513 1.00 76.44 100 ARG A CA 1
ATOM 814 C C . ARG A 1 100 ? -12.675 8.269 5.258 1.00 76.44 100 ARG A C 1
ATOM 816 O O . ARG A 1 100 ? -12.833 8.581 6.432 1.00 76.44 100 ARG A O 1
ATOM 823 N N . SER A 1 101 ? -13.528 7.485 4.595 1.00 79.38 101 SER A N 1
ATOM 824 C CA . SER A 1 101 ? -14.722 6.923 5.234 1.00 79.38 101 SER A CA 1
ATOM 825 C C . SER A 1 101 ? -14.348 5.960 6.362 1.00 79.38 101 SER A C 1
ATOM 827 O O . SER A 1 101 ? -14.889 6.073 7.457 1.00 79.38 101 SER A O 1
ATOM 829 N N . MET A 1 102 ? -13.389 5.062 6.122 1.00 79.25 102 MET A N 1
ATOM 830 C CA . MET A 1 102 ? -12.913 4.117 7.137 1.00 79.25 102 MET A CA 1
ATOM 831 C C . MET A 1 102 ? -12.225 4.833 8.309 1.00 79.25 102 MET A C 1
ATOM 833 O O . MET A 1 102 ? -12.469 4.503 9.466 1.00 79.25 102 MET A O 1
ATOM 837 N N . TYR A 1 103 ? -11.406 5.848 8.024 1.00 81.81 103 TYR A N 1
ATOM 838 C CA . TYR A 1 103 ? -10.731 6.636 9.054 1.00 81.81 103 TYR A CA 1
ATOM 839 C C . TYR A 1 103 ? -11.719 7.392 9.948 1.00 81.81 103 TYR A C 1
ATOM 841 O O . TYR A 1 103 ? -11.563 7.396 11.166 1.00 81.81 103 TYR A O 1
ATOM 849 N N . ILE A 1 104 ? -12.754 8.006 9.364 1.00 87.25 104 ILE A N 1
ATOM 850 C CA . ILE A 1 104 ? -13.778 8.725 10.135 1.00 87.25 104 ILE A CA 1
ATOM 851 C C . ILE A 1 104 ? -14.520 7.767 11.071 1.00 87.25 104 ILE A C 1
ATOM 853 O O . ILE A 1 104 ? -14.662 8.085 12.248 1.00 87.25 104 ILE A O 1
ATOM 857 N N . GLN A 1 105 ? -14.918 6.589 10.582 1.00 88.31 105 GLN A N 1
ATOM 858 C CA . GLN A 1 105 ? -15.587 5.576 11.406 1.00 88.31 105 GLN A CA 1
ATOM 859 C C . GLN A 1 105 ? -14.705 5.126 12.576 1.00 88.31 105 GLN A C 1
ATOM 861 O O . GLN A 1 105 ? -15.133 5.176 13.724 1.00 88.31 105 GLN A O 1
ATOM 866 N N . LEU A 1 106 ? -13.436 4.805 12.308 1.00 89.19 106 LEU A N 1
ATOM 867 C CA . LEU A 1 106 ? -12.488 4.407 13.348 1.00 89.19 106 LEU A CA 1
ATOM 868 C C . LEU A 1 106 ? -12.296 5.500 14.412 1.00 89.19 106 LEU A C 1
ATOM 870 O O . LEU A 1 106 ? -12.260 5.211 15.606 1.00 89.19 106 LEU A O 1
ATOM 874 N N . VAL A 1 107 ? -12.174 6.764 13.997 1.00 90.75 107 VAL A N 1
ATOM 875 C CA . VAL A 1 107 ? -12.027 7.893 14.929 1.00 90.75 107 VAL A CA 1
ATOM 876 C C . VAL A 1 107 ? -13.286 8.086 15.773 1.00 90.75 107 VAL A C 1
ATOM 878 O O . VAL A 1 107 ? -13.176 8.423 16.952 1.00 90.75 107 VAL A O 1
ATOM 881 N N . GLU A 1 108 ? -14.474 7.884 15.205 1.00 92.38 108 GLU A N 1
ATOM 882 C CA . GLU A 1 108 ? -15.725 7.928 15.964 1.00 92.38 108 GLU A CA 1
ATOM 883 C C . GLU A 1 108 ? -15.815 6.802 16.993 1.00 92.38 108 GLU A C 1
ATOM 885 O O . GLU A 1 108 ? -16.176 7.065 18.141 1.00 92.38 108 GLU A O 1
ATOM 890 N N . ASP A 1 109 ? -15.428 5.582 16.629 1.00 92.44 109 ASP A N 1
ATOM 891 C CA . ASP A 1 109 ? -15.434 4.437 17.541 1.00 92.44 109 ASP A CA 1
ATOM 892 C C . ASP A 1 109 ? -14.427 4.619 18.683 1.00 92.44 109 ASP A C 1
ATOM 894 O O . ASP A 1 109 ? -14.761 4.407 19.851 1.00 92.44 109 ASP A O 1
ATOM 898 N N . ILE A 1 110 ? -13.225 5.124 18.376 1.00 91.81 110 ILE A N 1
ATOM 899 C CA . ILE A 1 110 ? -12.228 5.478 19.393 1.00 91.81 110 ILE A CA 1
ATOM 900 C C . ILE A 1 110 ? -12.780 6.560 20.321 1.00 91.81 110 ILE A C 1
ATOM 902 O O . ILE A 1 110 ? -12.668 6.426 21.535 1.00 91.81 110 ILE A O 1
ATOM 906 N N . LYS A 1 111 ? -13.399 7.622 19.787 1.00 92.31 111 LYS A N 1
ATOM 907 C CA . LYS A 1 111 ? -13.990 8.692 20.607 1.00 92.31 111 LYS A CA 1
ATOM 908 C C . LYS A 1 111 ? -15.085 8.172 21.532 1.00 92.31 111 LYS A C 1
ATOM 910 O O . LYS A 1 111 ? -15.134 8.610 22.678 1.00 92.31 111 LYS A O 1
ATOM 915 N N . LYS A 1 112 ? -15.933 7.253 21.064 1.00 94.12 112 LYS A N 1
ATOM 916 C CA . LYS A 1 112 ? -16.972 6.614 21.887 1.00 94.12 112 LYS A CA 1
ATOM 917 C C . LYS A 1 112 ? -16.356 5.790 23.015 1.00 94.12 112 LYS A C 1
ATOM 919 O O . LYS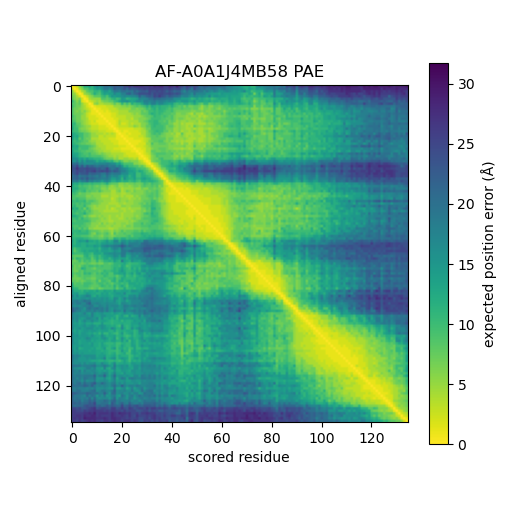 A 1 112 ? -16.674 6.040 24.173 1.00 94.12 112 LYS A O 1
ATOM 924 N N . GLY A 1 113 ? -15.405 4.907 22.704 1.00 91.75 113 GLY A N 1
ATOM 925 C CA . GLY A 1 113 ? -14.713 4.107 23.724 1.00 91.75 113 GLY A CA 1
ATOM 926 C C . GLY A 1 113 ? -13.931 4.963 24.728 1.00 91.75 113 GLY A C 1
ATOM 927 O O . GLY A 1 113 ? -13.903 4.676 25.928 1.00 91.75 113 GLY A O 1
ATOM 928 N N . LEU A 1 114 ? -13.343 6.069 24.260 1.00 89.50 114 LEU A N 1
ATOM 929 C CA . LEU A 1 114 ? -12.685 7.048 25.119 1.00 89.50 114 LEU A CA 1
ATOM 930 C C . LEU A 1 114 ? -13.703 7.753 26.020 1.00 89.50 114 LEU A C 1
ATOM 932 O O . LEU A 1 114 ? -13.453 7.870 27.212 1.00 89.50 114 LEU A O 1
ATOM 936 N N . ALA A 1 115 ? -14.845 8.196 25.486 1.00 90.38 115 ALA A N 1
ATOM 937 C CA . ALA A 1 115 ? -15.896 8.871 26.249 1.00 90.38 115 ALA A CA 1
ATOM 938 C C . ALA A 1 115 ? -16.492 7.977 27.349 1.00 90.38 115 ALA A C 1
ATOM 940 O O . ALA A 1 115 ? -16.752 8.464 28.447 1.00 90.38 115 ALA A O 1
ATOM 941 N N . GLU A 1 116 ? -16.635 6.675 27.091 1.00 91.69 116 GLU A N 1
ATOM 942 C CA . GLU A 1 116 ? -17.047 5.683 28.093 1.00 91.69 116 GLU A CA 1
ATOM 943 C C . GLU A 1 116 ? -15.9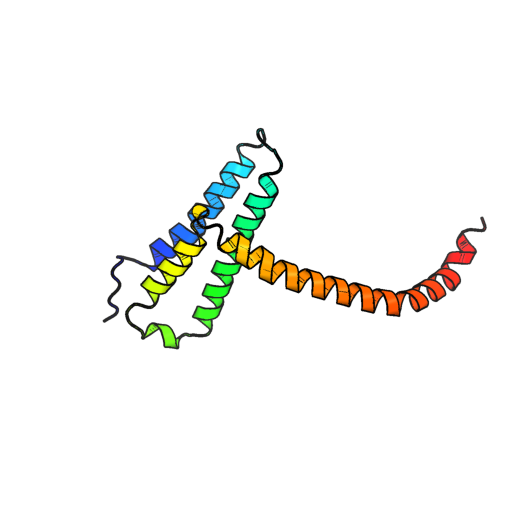83 5.477 29.183 1.00 91.69 116 GLU A C 1
ATOM 945 O O . GLU A 1 116 ? -16.307 5.360 30.365 1.00 91.69 116 GLU A O 1
ATOM 950 N N . SER A 1 117 ? -14.700 5.495 28.813 1.00 87.81 117 SER A N 1
ATOM 951 C CA . SER A 1 117 ? -13.586 5.294 29.753 1.00 87.81 117 SER A CA 1
ATOM 952 C C . SER A 1 117 ? -13.188 6.565 30.519 1.00 87.81 117 SER A C 1
ATOM 954 O O . SER A 1 117 ? -12.686 6.489 31.642 1.00 87.81 117 SER A O 1
ATOM 956 N N . TYR A 1 118 ? -13.435 7.750 29.957 1.00 86.81 118 TYR A N 1
ATOM 957 C CA . TYR A 1 118 ? -13.123 9.059 30.539 1.00 86.81 118 TYR A CA 1
ATOM 958 C C . TYR A 1 118 ? -13.607 9.248 31.987 1.00 86.81 118 TYR A C 1
ATOM 960 O O . TYR A 1 118 ? -12.807 9.709 32.804 1.00 86.81 118 TYR A O 1
ATOM 968 N N . PRO A 1 119 ? -14.855 8.901 32.372 1.00 86.12 119 PRO A N 1
ATOM 969 C CA . PRO A 1 119 ? -15.309 9.039 33.758 1.00 86.12 119 PRO A CA 1
ATOM 970 C C . PRO A 1 119 ? -14.537 8.137 34.732 1.00 86.12 119 PRO A C 1
ATOM 972 O O . PRO A 1 119 ? -14.254 8.556 35.857 1.00 86.12 119 PRO A O 1
ATOM 975 N N . HIS A 1 120 ? -14.140 6.935 34.305 1.00 83.94 120 HIS A N 1
ATOM 976 C CA . HIS A 1 120 ? -13.333 6.022 35.120 1.00 83.94 120 HIS A CA 1
ATOM 977 C C . HIS A 1 120 ? -11.914 6.553 35.321 1.00 83.94 120 HIS A C 1
ATOM 979 O O . HIS A 1 120 ? -11.420 6.586 36.451 1.00 83.94 120 HIS A O 1
ATOM 985 N N . ILE A 1 121 ? -11.288 7.032 34.243 1.00 84.38 121 ILE A N 1
ATOM 986 C CA . ILE A 1 121 ? -9.942 7.610 34.282 1.00 84.38 121 ILE A CA 1
ATOM 987 C C . ILE A 1 121 ? -9.952 8.886 35.126 1.00 84.38 121 ILE A C 1
ATOM 989 O O . ILE A 1 121 ? -9.109 9.038 36.000 1.00 84.38 121 ILE A O 1
ATOM 993 N N . LYS A 1 122 ? -10.949 9.761 34.952 1.00 84.88 122 LYS A N 1
ATOM 994 C CA . LYS A 1 122 ? -11.094 10.993 35.736 1.00 84.88 122 LYS A CA 1
ATOM 995 C C . LYS A 1 122 ? -11.251 10.704 37.228 1.00 84.88 122 LYS A C 1
ATOM 997 O O . LYS A 1 122 ? -10.582 11.340 38.031 1.00 84.88 122 LYS A O 1
ATOM 1002 N N . LYS A 1 123 ? -12.067 9.715 37.611 1.00 85.69 123 LYS A N 1
ATOM 1003 C CA . LYS A 1 123 ? -12.216 9.307 39.017 1.00 85.69 123 LYS A CA 1
ATOM 1004 C C . LYS A 1 123 ? -10.900 8.779 39.594 1.00 85.69 123 LYS A C 1
ATOM 1006 O O . LYS A 1 123 ? -10.562 9.120 40.723 1.00 85.69 123 LYS A O 1
ATOM 1011 N N . PHE A 1 124 ? -10.149 7.984 38.832 1.00 85.44 124 PHE A N 1
ATOM 1012 C CA . PHE A 1 124 ? -8.837 7.479 39.243 1.00 85.44 124 PHE A CA 1
ATOM 1013 C C . PHE A 1 124 ? -7.817 8.623 39.379 1.00 85.44 124 PHE A C 1
ATOM 1015 O O . PHE A 1 124 ? -7.188 8.779 40.420 1.00 85.44 124 PHE A O 1
ATOM 1022 N N . THR A 1 125 ? -7.715 9.492 38.376 1.00 84.69 125 THR A N 1
ATOM 1023 C CA . THR A 1 125 ? -6.860 10.686 38.385 1.00 84.69 125 THR A CA 1
ATOM 1024 C C . THR A 1 125 ? -7.195 11.621 39.547 1.00 84.69 125 THR A C 1
ATOM 1026 O O . THR A 1 125 ? -6.296 12.008 40.284 1.00 84.69 125 THR A O 1
ATOM 1029 N N . ASP A 1 126 ? -8.470 11.926 39.784 1.00 81.56 126 ASP A N 1
ATOM 1030 C CA . ASP A 1 126 ? -8.900 12.774 40.901 1.00 81.56 126 ASP A CA 1
ATOM 1031 C C . ASP A 1 126 ? -8.650 12.096 42.267 1.00 81.56 126 ASP A C 1
ATOM 1033 O O . ASP A 1 126 ? -8.445 12.777 43.264 1.00 81.56 126 ASP A O 1
ATOM 1037 N N . THR A 1 127 ? -8.608 10.760 42.331 1.00 83.19 127 THR A N 1
ATOM 1038 C CA . THR A 1 127 ? -8.325 10.015 43.574 1.00 83.19 127 THR A CA 1
ATOM 1039 C C . THR A 1 127 ? -6.826 9.953 43.891 1.00 83.19 127 THR A C 1
ATOM 1041 O O . THR A 1 127 ? -6.441 10.115 45.046 1.00 83.19 127 THR A O 1
ATOM 1044 N N . TYR A 1 128 ? -5.970 9.736 42.887 1.00 77.19 128 TYR A N 1
ATOM 1045 C CA . TYR A 1 128 ? -4.533 9.497 43.094 1.00 77.19 128 TYR A CA 1
ATOM 1046 C C . TYR A 1 128 ? -3.640 10.709 42.796 1.00 77.19 128 TYR A C 1
ATOM 1048 O O . TYR A 1 128 ? -2.582 10.846 43.403 1.00 77.19 128 TYR A O 1
ATOM 1056 N N . LEU A 1 129 ? -4.045 11.607 41.892 1.00 75.06 129 LEU A N 1
ATOM 1057 C CA . LEU A 1 129 ? -3.239 12.761 41.463 1.00 75.06 129 LEU A CA 1
ATOM 1058 C C . LEU A 1 129 ? -3.695 14.095 42.083 1.00 75.06 129 LEU A C 1
ATOM 1060 O O . LEU A 1 129 ? -2.921 15.050 42.094 1.00 75.06 129 LEU A O 1
ATOM 1064 N N . ALA A 1 130 ? -4.899 14.184 42.664 1.00 67.44 130 ALA A N 1
ATOM 1065 C CA . ALA A 1 130 ? -5.348 15.385 43.379 1.00 67.44 130 ALA A CA 1
ATOM 1066 C C . ALA A 1 130 ? -4.536 15.769 44.640 1.00 67.44 130 ALA A C 1
ATOM 1068 O O . ALA A 1 130 ? -4.367 16.971 44.865 1.00 67.44 130 ALA A O 1
ATOM 1069 N N . PRO A 1 131 ? -4.002 14.842 45.467 1.00 65.19 131 PRO A N 1
ATOM 1070 C CA . PRO A 1 131 ? -3.252 15.236 46.662 1.00 65.19 131 PRO A CA 1
ATOM 1071 C C . PRO A 1 131 ? -1.855 15.803 46.358 1.00 65.19 131 PRO A C 1
ATOM 1073 O O . PRO A 1 131 ? -1.299 16.502 47.200 1.00 65.19 131 PRO A O 1
ATOM 1076 N N . SER A 1 132 ? -1.293 15.574 45.162 1.00 62.66 132 SER A N 1
ATOM 1077 C CA . SER A 1 132 ? 0.068 16.027 44.825 1.00 62.66 132 SER A CA 1
ATOM 1078 C C . SER A 1 132 ? 0.160 17.507 44.428 1.00 62.66 132 SER A C 1
ATOM 1080 O O . SER A 1 132 ? 1.259 18.047 44.399 1.00 62.66 132 SER A O 1
ATOM 1082 N N . LYS A 1 133 ? -0.962 18.173 44.113 1.00 57.84 133 LYS A N 1
ATOM 1083 C CA . LYS A 1 133 ? -0.994 19.596 43.709 1.00 57.84 133 LYS A CA 1
ATOM 1084 C C . LYS A 1 133 ? -1.180 20.582 44.873 1.00 57.84 133 LYS A C 1
ATOM 1086 O O . LYS A 1 133 ? -1.351 21.771 44.629 1.00 57.84 133 LYS A O 1
ATOM 1091 N N . ARG A 1 134 ? -1.210 20.104 46.123 1.00 60.09 134 ARG A N 1
ATOM 1092 C CA . ARG A 1 134 ? -1.383 20.943 47.327 1.00 60.09 134 ARG A CA 1
ATOM 1093 C C . ARG A 1 134 ? -0.069 21.412 47.979 1.00 60.09 134 ARG A C 1
ATOM 1095 O O . ARG A 1 134 ? -0.143 22.012 49.048 1.00 60.09 134 ARG A O 1
ATOM 1102 N N . TYR A 1 135 ? 1.081 21.175 47.350 1.00 55.47 135 TYR A N 1
ATOM 1103 C CA . TYR A 1 135 ? 2.391 21.680 47.776 1.00 55.47 135 TYR A CA 1
ATOM 1104 C C . TYR A 1 135 ? 3.000 22.569 46.698 1.00 55.47 135 TYR A C 1
ATOM 1106 O O . TYR A 1 135 ? 2.809 22.236 45.505 1.00 55.47 135 TYR A O 1
#

Secondary structure (DSSP, 8-state):
----SSS-HHHHHHHHHHHHHHHHHHHHHH-TT--STHHHHHHHHHHHHHHHHHHHHHHHHH-GGGGGSTTHHHHHHHHHHHHH-GGG-HHHHHIIIIIHHHHHHHHHHHHHHHHHHHHHHHHHHHHHTGGGGG-

InterPro dom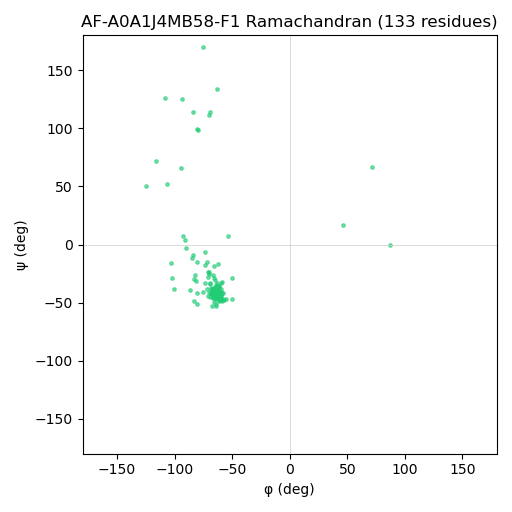ains:
  IPR004345 TB2/DP1/HVA22 [PF03134] (22-101)
  IPR004345 TB2/DP1/HVA22 [PTHR12300] (13-115)

Nearest PDB structures (foldseek):
  6q0x-assembly1_A  TM=3.108E-01  e=5.367E+00  Saccharomyces cerevisiae W303

Sequence (135 aa):
MIITIIPFPYLVCFAVQYIYPIYLTLNSVICPCNRNNSSTSELIQMLSYWVICSSICLVESILVVFTKIPFYYDAKLMILLWLILPIYSGSGYIFYKYVRSMYIQLVEDIKKGLAESYPHIKKFTDTYLAPSKRY

Solvent-accessible surface area (backbone atoms only — not comparable to full-atom values): 7935 Å² total; per-residue (Å²): 129,82,65,64,96,55,91,58,60,68,59,55,52,49,49,59,64,48,52,55,56,48,50,54,51,49,52,58,69,75,54,70,85,78,77,59,90,57,62,61,59,52,51,50,52,50,51,52,50,53,54,50,55,49,50,53,53,50,51,48,71,74,40,68,73,57,77,76,46,71,50,50,68,60,55,50,50,52,55,51,50,56,58,64,39,73,89,66,47,56,53,58,54,50,45,58,55,53,52,48,50,53,50,53,51,52,52,52,53,51,50,50,56,46,60,69,44,44,63,59,51,49,54,50,45,58,67,71,53,54,74,71,72,78,114